Protein AF-A0A3N5E268-F1 (afdb_monomer_lite)

Sequence (123 aa):
MELTLFITCCAVFFVYFFVRSNSKFLIFSFLIAVTSIVNLYQNQCDIFLKRHYPLFFFFSAILFGLLYIFNFEGINVYNFIFTPLLVLPQIFMGLILGYIRVIYGFKYGVLLHAIVNTSILLI

Foldseek 3Di:
DVVLVVVLVVQLVCLVPPDPDPCSVVSNVVSVVVSVVCVVCVVVVVVVCVVCVVVCLLVQLQVQLLVCLVVDPDDDPVCVVCSCVVSVVSSVLSNVLSVCCVPVNNVVSVVVVVVVVVVVVVD

pLDDT: mean 82.41, std 12.19, range [48.38, 97.19]

Secondary structure (DSSP, 8-state):
-HHHHHHHHHHHHHHHHH--STTHHHHHHHHHHHHHHHHHTHHHHHHHHHHTHHHHHHHHHHHHHHGGGGG-S---TTTGGGHHHHTHHHHHHHHHHHHHHHHT-HHHHHHHHHHHHHHHHT-

Structure (mmCIF, N/CA/C/O backbone):
data_AF-A0A3N5E268-F1
#
_entry.id   AF-A0A3N5E268-F1
#
loop_
_atom_site.group_PDB
_atom_site.id
_atom_site.type_symbol
_atom_site.label_atom_id
_atom_site.label_alt_id
_atom_site.label_comp_id
_atom_site.label_asym_id
_atom_site.label_entity_id
_atom_site.label_seq_id
_atom_site.pdbx_PDB_ins_code
_atom_site.Cartn_x
_atom_site.Cartn_y
_atom_site.Cartn_z
_atom_site.occupancy
_atom_site.B_iso_or_equiv
_atom_site.auth_seq_id
_atom_site.auth_comp_id
_atom_site.auth_asym_id
_atom_site.auth_atom_id
_atom_site.pdbx_PDB_model_num
ATOM 1 N N . MET A 1 1 ? -8.635 -4.370 18.513 1.00 50.31 1 MET A N 1
ATOM 2 C CA . MET A 1 1 ? -8.707 -5.744 19.055 1.00 50.31 1 MET A CA 1
ATOM 3 C C . MET A 1 1 ? -8.987 -6.788 17.974 1.00 50.31 1 MET A C 1
ATOM 5 O O . MET A 1 1 ? -8.098 -7.585 17.729 1.00 50.31 1 MET A O 1
ATOM 9 N N . GLU A 1 2 ? -10.126 -6.781 17.267 1.00 53.66 2 GLU A N 1
ATOM 10 C CA . GLU A 1 2 ? -10.389 -7.833 16.255 1.00 53.66 2 GLU A CA 1
ATOM 11 C C . GLU A 1 2 ? -9.437 -7.798 15.048 1.00 5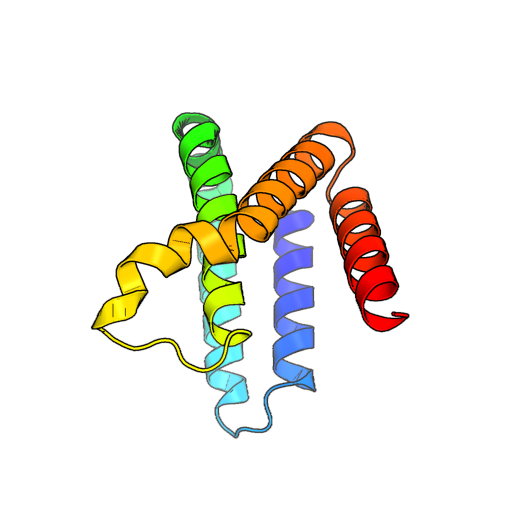3.66 2 GLU A C 1
ATOM 13 O O . GLU A 1 2 ? -8.950 -8.835 14.610 1.00 53.66 2 GLU A O 1
ATOM 18 N N . LEU A 1 3 ? -9.098 -6.607 14.542 1.00 55.38 3 LEU A N 1
ATOM 19 C CA . LEU A 1 3 ? -8.214 -6.477 13.379 1.00 55.38 3 LEU A CA 1
ATOM 20 C C . LEU A 1 3 ? -6.758 -6.851 13.695 1.00 55.38 3 LEU A C 1
ATOM 22 O O . LEU A 1 3 ? -6.092 -7.483 12.883 1.00 55.38 3 LEU A O 1
ATOM 26 N N . THR A 1 4 ? -6.261 -6.487 14.877 1.00 62.91 4 THR A N 1
ATOM 27 C CA . THR A 1 4 ? -4.895 -6.816 15.301 1.00 62.91 4 THR A CA 1
ATOM 28 C C . THR A 1 4 ? -4.741 -8.300 15.614 1.00 62.91 4 THR A C 1
ATOM 30 O O . THR A 1 4 ? -3.722 -8.876 15.248 1.00 62.91 4 THR A O 1
ATOM 33 N N . LEU A 1 5 ? -5.773 -8.932 16.184 1.00 59.69 5 LEU A N 1
ATOM 34 C CA . LEU A 1 5 ? -5.854 -10.385 16.355 1.00 59.69 5 LEU A CA 1
ATOM 35 C C . LEU A 1 5 ? -5.921 -11.123 15.003 1.00 59.69 5 LEU A C 1
ATOM 37 O O . LEU A 1 5 ? -5.296 -12.161 14.813 1.00 59.69 5 LEU A O 1
ATOM 41 N N . PHE A 1 6 ? -6.650 -10.579 14.028 1.00 62.72 6 PHE A N 1
ATOM 42 C CA . PHE A 1 6 ? -6.707 -11.160 12.688 1.00 62.72 6 PHE A CA 1
ATOM 43 C C . PHE A 1 6 ? -5.350 -11.070 11.971 1.00 62.72 6 PHE A C 1
ATOM 45 O O . PHE A 1 6 ? -4.877 -12.057 11.409 1.00 62.72 6 PHE A O 1
ATOM 52 N N . ILE A 1 7 ? -4.681 -9.913 12.045 1.00 65.44 7 ILE A N 1
ATOM 53 C CA . ILE A 1 7 ? -3.353 -9.700 11.450 1.00 65.44 7 ILE A CA 1
ATOM 54 C C . ILE A 1 7 ? -2.310 -10.626 12.087 1.00 65.44 7 ILE A C 1
ATOM 56 O O . ILE A 1 7 ? -1.502 -11.207 11.360 1.00 65.44 7 ILE A O 1
ATOM 60 N N . THR A 1 8 ? -2.340 -10.818 13.411 1.00 64.50 8 THR A N 1
ATOM 61 C CA . THR A 1 8 ? -1.448 -11.777 14.077 1.00 64.50 8 THR A CA 1
ATOM 62 C C . THR A 1 8 ? -1.716 -13.197 13.612 1.00 64.50 8 THR A C 1
ATOM 64 O O . THR A 1 8 ? -0.773 -13.872 13.209 1.00 64.50 8 THR A O 1
ATOM 67 N N . CYS A 1 9 ? -2.974 -13.642 13.582 1.00 62.75 9 CYS A N 1
ATOM 68 C CA . CYS A 1 9 ? -3.337 -14.981 13.113 1.00 62.75 9 CYS A CA 1
ATOM 69 C C . CYS A 1 9 ? -2.921 -15.236 11.654 1.00 62.75 9 CYS A C 1
ATOM 71 O O . CYS A 1 9 ? -2.397 -16.308 11.346 1.00 62.75 9 CYS A O 1
ATOM 73 N N . CYS A 1 10 ? -3.082 -14.257 10.761 1.00 64.62 10 CYS A N 1
ATOM 74 C CA . CYS A 1 10 ? -2.624 -14.377 9.376 1.00 64.62 10 CYS A CA 1
ATOM 75 C C . CYS A 1 10 ? -1.092 -14.432 9.271 1.00 64.62 10 CYS A C 1
ATOM 77 O O . CYS A 1 10 ? -0.563 -15.248 8.517 1.00 64.62 10 CYS A O 1
ATOM 79 N N . ALA A 1 11 ? -0.373 -13.614 10.046 1.00 65.88 11 ALA A N 1
ATOM 80 C CA . ALA A 1 11 ? 1.090 -13.618 10.072 1.00 65.88 11 ALA A CA 1
ATOM 81 C C . ALA A 1 11 ? 1.652 -14.940 10.636 1.00 65.88 11 ALA A C 1
ATOM 83 O O . ALA A 1 11 ? 2.604 -15.497 10.088 1.00 65.88 11 ALA A O 1
ATOM 84 N N . VAL A 1 12 ? 1.009 -15.485 11.675 1.00 64.88 12 VAL A N 1
ATOM 85 C CA . VAL A 1 12 ? 1.266 -16.818 12.250 1.00 64.88 12 VAL A CA 1
ATOM 86 C C . VAL A 1 12 ? 1.105 -17.911 11.190 1.00 64.88 12 VAL A C 1
ATOM 88 O O . VAL A 1 12 ? 2.014 -18.720 10.991 1.00 64.88 12 VAL A O 1
ATOM 91 N N . PHE A 1 13 ? -0.029 -17.913 10.483 1.00 67.81 13 PHE A N 1
ATOM 92 C CA . PHE A 1 13 ? -0.336 -18.899 9.447 1.00 67.81 13 PHE A CA 1
ATOM 93 C C . PHE A 1 13 ? 0.669 -18.844 8.286 1.00 67.81 13 PHE A C 1
ATOM 95 O O . PHE A 1 13 ? 1.155 -19.877 7.823 1.00 67.81 13 PHE A O 1
ATOM 102 N N . PHE A 1 14 ? 1.047 -17.634 7.866 1.00 65.44 14 PHE A N 1
ATOM 103 C CA . PHE A 1 14 ? 2.019 -17.414 6.799 1.00 65.44 14 PHE A CA 1
ATOM 104 C C . PHE A 1 14 ? 3.418 -17.942 7.159 1.00 65.44 14 PHE A C 1
ATOM 106 O O . PHE A 1 14 ? 4.011 -18.690 6.380 1.00 65.44 14 PHE A O 1
ATOM 113 N N . VAL A 1 15 ? 3.933 -17.629 8.356 1.00 67.75 15 VAL A N 1
ATOM 114 C CA . VAL A 1 15 ? 5.253 -18.116 8.808 1.00 67.75 15 VAL A CA 1
ATOM 115 C C . VAL A 1 15 ? 5.273 -19.635 8.959 1.00 67.75 15 VAL A C 1
ATOM 117 O O . VAL A 1 15 ? 6.266 -20.272 8.598 1.00 67.75 15 VAL A O 1
ATOM 120 N N . TYR A 1 16 ? 4.181 -20.222 9.455 1.00 65.94 16 TYR A N 1
ATOM 121 C CA . TYR A 1 16 ? 4.065 -21.668 9.631 1.00 65.94 16 TYR A CA 1
ATOM 122 C C . TYR A 1 16 ? 4.174 -22.425 8.298 1.00 65.94 16 TYR A C 1
ATOM 124 O O . TYR A 1 16 ? 4.918 -23.408 8.213 1.00 65.94 16 TYR A O 1
ATOM 132 N N . PHE A 1 17 ? 3.486 -21.944 7.255 1.00 61.25 17 PHE A N 1
ATOM 133 C CA . PHE A 1 17 ? 3.364 -22.656 5.981 1.00 61.25 17 PHE A CA 1
ATOM 134 C C . PHE A 1 17 ? 4.493 -22.345 4.981 1.00 61.25 17 PHE A C 1
ATOM 136 O O . PHE A 1 17 ? 4.965 -23.252 4.297 1.00 61.25 17 PHE A O 1
ATOM 143 N N . PHE A 1 18 ? 4.963 -21.093 4.903 1.00 60.53 18 PHE A N 1
ATOM 144 C CA . PHE A 1 18 ? 5.833 -20.647 3.801 1.00 60.53 18 PHE A CA 1
ATOM 145 C C . PHE A 1 18 ? 7.331 -20.602 4.119 1.00 60.53 18 PHE A C 1
ATOM 147 O O . PHE A 1 18 ? 8.153 -20.681 3.207 1.00 60.53 18 PHE A O 1
ATOM 154 N N . VAL A 1 19 ? 7.734 -20.512 5.388 1.00 66.88 19 VAL A N 1
ATOM 155 C CA . VAL A 1 19 ? 9.163 -20.445 5.727 1.00 66.88 19 VAL A CA 1
ATOM 156 C C . VAL A 1 19 ? 9.702 -21.869 5.869 1.00 66.88 19 VAL A C 1
ATOM 158 O O . VAL A 1 19 ? 9.318 -22.582 6.782 1.00 66.88 19 VAL A O 1
ATOM 161 N N . ARG A 1 20 ? 10.609 -22.335 5.006 1.00 65.88 20 ARG A N 1
ATOM 162 C CA . ARG A 1 20 ? 11.249 -23.672 5.097 1.00 65.88 20 ARG A CA 1
ATOM 163 C C . ARG A 1 20 ? 12.611 -23.596 5.815 1.00 65.88 20 ARG A C 1
ATOM 165 O O . ARG A 1 20 ? 13.595 -24.144 5.343 1.00 65.88 20 ARG A O 1
ATOM 172 N N . SER A 1 21 ? 12.681 -22.879 6.940 1.00 69.50 21 SER A N 1
ATOM 173 C CA . SER A 1 21 ? 13.927 -22.632 7.690 1.00 69.50 21 SER A CA 1
ATOM 174 C C . SER A 1 21 ? 13.774 -22.933 9.184 1.00 69.50 21 SER A C 1
ATOM 176 O O . SER A 1 21 ? 12.693 -22.753 9.748 1.00 69.50 21 SER A O 1
ATOM 178 N N . ASN A 1 22 ? 14.866 -23.327 9.846 1.00 70.00 22 ASN A N 1
ATOM 179 C CA . ASN A 1 22 ? 14.925 -23.511 11.303 1.00 70.00 22 ASN A CA 1
ATOM 180 C C . ASN A 1 22 ? 14.709 -22.194 12.078 1.00 70.00 22 ASN A C 1
ATOM 182 O O . ASN A 1 22 ? 14.343 -22.221 13.249 1.00 70.00 22 ASN A O 1
ATOM 186 N N . SER A 1 23 ? 14.854 -21.033 11.425 1.00 71.06 23 SER A N 1
ATOM 187 C CA . SER A 1 23 ? 14.604 -19.713 12.025 1.00 71.06 23 SER A CA 1
ATOM 188 C C . SER A 1 23 ? 13.117 -19.352 12.179 1.00 71.06 23 SER A C 1
ATOM 190 O O . SER A 1 23 ? 12.806 -18.278 12.696 1.00 71.06 23 SER A O 1
ATOM 192 N N . LYS A 1 24 ? 12.189 -20.240 11.787 1.00 71.81 24 LYS A N 1
ATOM 193 C CA . LYS A 1 24 ? 10.730 -20.045 11.905 1.00 71.81 24 LYS A CA 1
ATOM 194 C C . LYS A 1 24 ? 10.284 -19.560 13.281 1.00 71.81 24 LYS A C 1
ATOM 196 O O . LYS A 1 24 ? 9.465 -18.651 13.372 1.00 71.81 24 LYS A O 1
ATOM 201 N N . PHE A 1 25 ? 10.848 -20.139 14.338 1.00 73.62 25 PHE A N 1
ATOM 202 C CA . PHE A 1 25 ? 10.483 -19.797 15.710 1.00 73.62 25 PHE A CA 1
ATOM 203 C C . PHE A 1 25 ? 10.875 -18.360 16.088 1.00 73.62 25 PHE A C 1
ATOM 205 O O . PHE A 1 25 ? 10.100 -17.664 16.737 1.00 73.62 25 PHE A O 1
ATOM 212 N N . LEU A 1 26 ? 12.041 -17.889 15.635 1.00 75.62 26 LEU A N 1
ATOM 213 C CA . LEU A 1 26 ? 12.515 -16.527 15.907 1.00 75.62 26 LEU A CA 1
ATOM 214 C C . LEU A 1 26 ? 11.682 -15.480 15.161 1.00 75.62 26 LEU A C 1
ATOM 216 O O . LEU A 1 26 ? 11.330 -14.447 15.721 1.00 75.62 26 LEU A O 1
ATOM 220 N N . ILE A 1 27 ? 11.328 -15.761 13.904 1.00 79.56 27 ILE A N 1
ATOM 221 C CA . ILE A 1 27 ? 10.466 -14.875 13.109 1.00 79.56 27 ILE A CA 1
ATOM 222 C C . ILE A 1 27 ? 9.075 -14.795 13.751 1.00 79.56 27 ILE A C 1
ATOM 224 O O . ILE A 1 27 ? 8.488 -13.721 13.862 1.00 79.56 27 ILE A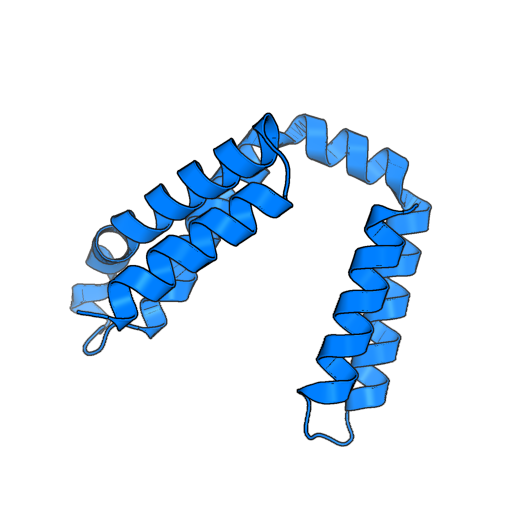 O 1
ATOM 228 N N . PHE A 1 28 ? 8.565 -15.931 14.220 1.00 75.38 28 PHE A N 1
ATOM 229 C CA . PHE A 1 28 ? 7.281 -16.018 14.894 1.00 75.38 28 PHE A CA 1
ATOM 230 C C . PHE A 1 28 ? 7.238 -15.226 16.208 1.00 75.38 28 PHE A C 1
ATOM 232 O O . PHE A 1 28 ? 6.327 -14.419 16.410 1.00 75.38 28 PHE A O 1
ATOM 239 N N . SER A 1 29 ? 8.234 -15.411 17.081 1.00 73.44 29 SER A N 1
ATOM 240 C CA . SER A 1 29 ? 8.306 -14.688 18.355 1.00 73.44 29 SER A CA 1
ATOM 241 C C . SER A 1 29 ? 8.455 -13.181 18.143 1.00 73.44 29 SER A C 1
ATOM 243 O O . SER A 1 29 ? 7.812 -12.397 18.842 1.00 73.44 29 SER A O 1
ATOM 245 N N . PHE A 1 30 ? 9.215 -12.773 17.123 1.00 82.00 30 PHE A N 1
ATOM 246 C CA . PHE A 1 30 ? 9.352 -11.373 16.736 1.00 82.00 30 PHE A CA 1
ATOM 247 C C . PHE A 1 30 ? 8.014 -10.761 16.293 1.00 82.00 30 PHE A C 1
ATOM 249 O O . PHE A 1 30 ? 7.638 -9.694 16.777 1.00 82.00 30 PHE A O 1
ATOM 256 N N . LEU A 1 31 ? 7.246 -11.444 15.436 1.00 81.38 31 LEU A N 1
ATOM 257 C CA . LEU A 1 31 ? 5.941 -10.949 14.975 1.00 81.38 31 LEU A CA 1
ATOM 258 C C . LEU A 1 31 ? 4.931 -10.804 16.121 1.00 81.38 31 LEU A C 1
ATOM 260 O O . LEU A 1 31 ? 4.196 -9.814 16.172 1.00 81.38 31 LEU A O 1
ATOM 264 N N . ILE A 1 32 ? 4.912 -11.750 17.064 1.00 79.00 32 ILE A N 1
ATOM 265 C CA . ILE A 1 32 ? 4.057 -11.667 18.259 1.00 79.00 32 ILE A CA 1
ATOM 266 C C . ILE A 1 32 ? 4.476 -10.492 19.144 1.00 79.00 32 ILE A C 1
ATOM 268 O O . ILE A 1 32 ? 3.617 -9.741 19.608 1.00 79.00 32 ILE A O 1
ATOM 272 N N . ALA A 1 33 ? 5.777 -10.292 19.355 1.00 79.81 33 ALA A N 1
ATOM 273 C CA . ALA A 1 33 ? 6.274 -9.181 20.160 1.00 79.81 33 ALA A CA 1
ATOM 274 C C . ALA A 1 33 ? 5.883 -7.829 19.543 1.00 79.81 33 ALA A C 1
ATOM 276 O O . ALA A 1 33 ? 5.305 -6.984 20.226 1.00 79.81 33 ALA A O 1
ATOM 277 N N . VAL A 1 34 ? 6.108 -7.653 18.237 1.00 83.06 34 VAL A N 1
ATOM 278 C CA . VAL A 1 34 ? 5.751 -6.424 17.508 1.00 83.06 34 VAL A CA 1
ATOM 279 C C . VAL A 1 34 ? 4.254 -6.141 17.604 1.00 83.06 34 VAL A C 1
ATOM 281 O O . VAL A 1 34 ? 3.844 -5.033 17.939 1.00 83.06 34 VAL A O 1
ATOM 284 N N . THR A 1 35 ? 3.420 -7.144 17.352 1.00 79.50 35 THR A N 1
ATOM 285 C CA . THR A 1 35 ? 1.959 -6.978 17.366 1.00 79.50 35 THR A CA 1
ATOM 286 C C . THR A 1 35 ? 1.411 -6.713 18.767 1.00 79.50 35 THR A C 1
ATOM 288 O O . THR A 1 35 ? 0.500 -5.900 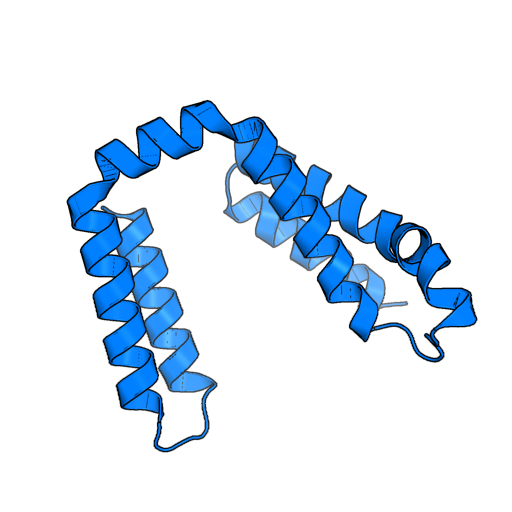18.927 1.00 79.50 35 THR A O 1
ATOM 291 N N . SER A 1 36 ? 2.006 -7.324 19.791 1.00 77.19 36 SER A N 1
ATOM 292 C CA . SER A 1 36 ? 1.685 -7.053 21.196 1.00 77.19 36 SER A CA 1
ATOM 293 C C . SER A 1 36 ? 2.035 -5.616 21.581 1.00 77.19 36 SER A C 1
ATOM 295 O O . SER A 1 36 ? 1.204 -4.927 22.167 1.00 77.19 36 SER A O 1
ATOM 297 N N . ILE A 1 37 ? 3.212 -5.124 21.181 1.00 82.69 37 ILE A N 1
ATOM 298 C CA . ILE A 1 37 ? 3.624 -3.731 21.412 1.00 82.69 37 ILE A CA 1
ATOM 299 C C . ILE A 1 37 ? 2.662 -2.758 20.718 1.00 82.69 37 ILE A C 1
ATOM 301 O O . ILE A 1 37 ? 2.207 -1.799 21.337 1.00 82.69 37 ILE A O 1
ATOM 305 N N . VAL A 1 38 ? 2.292 -3.018 19.462 1.00 81.56 38 VAL A N 1
ATOM 306 C CA . VAL A 1 38 ? 1.335 -2.171 18.729 1.00 81.56 38 VAL A CA 1
ATOM 307 C C . VAL A 1 38 ? -0.034 -2.140 19.419 1.00 81.56 38 VAL A C 1
ATOM 309 O O . VAL A 1 38 ? -0.649 -1.080 19.490 1.00 81.56 38 VAL A O 1
ATOM 312 N N . ASN A 1 39 ? -0.499 -3.261 19.980 1.00 81.19 39 ASN A N 1
ATOM 313 C CA . ASN A 1 39 ? -1.747 -3.297 20.749 1.00 81.19 39 ASN A CA 1
ATOM 314 C C . ASN A 1 39 ? -1.677 -2.461 22.036 1.00 81.19 39 ASN A C 1
ATOM 316 O O . ASN A 1 39 ? -2.653 -1.791 22.370 1.00 81.19 39 ASN A O 1
ATOM 320 N N . LEU A 1 40 ? -0.538 -2.463 22.739 1.00 82.19 40 LEU A N 1
ATOM 321 C CA . LEU A 1 40 ? -0.351 -1.658 23.954 1.00 82.19 40 LEU A CA 1
ATOM 322 C C . LEU A 1 40 ? -0.444 -0.150 23.675 1.00 82.19 40 LEU A C 1
ATOM 324 O O . LEU A 1 40 ? -0.923 0.602 24.521 1.00 82.19 40 LEU A O 1
ATOM 328 N N . TYR A 1 41 ? -0.035 0.279 22.479 1.00 84.81 41 TYR A N 1
ATOM 329 C CA . TYR A 1 41 ? -0.039 1.682 22.055 1.00 84.81 41 TYR A CA 1
ATOM 330 C C . TYR A 1 41 ? -1.083 1.990 20.971 1.00 84.81 41 TYR A C 1
ATOM 332 O O . TYR A 1 41 ? -0.950 2.972 20.235 1.00 84.81 41 TYR A O 1
ATOM 340 N N . GLN A 1 42 ? -2.135 1.167 20.861 1.00 83.88 42 GLN A N 1
ATOM 341 C CA . GLN A 1 42 ? -3.076 1.229 19.739 1.00 83.88 42 GLN A CA 1
ATOM 342 C C . GLN A 1 42 ? -3.697 2.626 19.583 1.00 83.88 42 GLN A C 1
ATOM 344 O O . GLN A 1 42 ? -3.726 3.175 18.485 1.00 83.88 42 GLN A O 1
ATOM 349 N N . ASN A 1 43 ? -4.126 3.241 20.688 1.00 82.12 43 ASN A N 1
ATOM 350 C CA . ASN A 1 43 ? -4.779 4.550 20.661 1.00 82.12 43 ASN A CA 1
ATOM 351 C C . ASN A 1 43 ? -3.846 5.658 20.148 1.00 82.12 43 ASN A C 1
ATOM 353 O O . ASN A 1 43 ? -4.259 6.505 19.356 1.00 82.12 43 ASN A O 1
ATOM 357 N N . GLN A 1 44 ? -2.581 5.655 20.573 1.00 87.62 44 GLN A N 1
ATOM 358 C CA . GLN A 1 44 ? -1.586 6.631 20.133 1.00 87.62 44 GLN A CA 1
ATOM 359 C C . GLN A 1 44 ? -1.244 6.425 18.653 1.00 87.62 44 GLN A C 1
ATOM 361 O O . GLN A 1 44 ? -1.171 7.398 17.897 1.00 87.62 44 GLN A O 1
ATOM 366 N N . CYS A 1 45 ? -1.094 5.167 18.227 1.00 81.81 45 CYS A N 1
ATOM 367 C CA . CYS A 1 45 ? -0.882 4.809 16.828 1.00 81.81 45 CYS A CA 1
ATOM 368 C C . CYS A 1 45 ? -2.057 5.250 15.945 1.00 81.81 45 CYS A C 1
ATOM 370 O O . CYS A 1 45 ? -1.825 5.836 14.890 1.00 81.81 45 CYS A O 1
ATOM 372 N N . ASP A 1 46 ? -3.299 5.051 16.389 1.00 84.88 46 ASP A N 1
ATOM 373 C CA . ASP A 1 46 ? -4.498 5.442 15.641 1.00 84.88 46 ASP A CA 1
ATOM 374 C C . ASP A 1 46 ? -4.586 6.966 15.467 1.00 84.88 46 ASP A C 1
ATOM 376 O O . ASP A 1 46 ? -4.889 7.451 14.373 1.00 84.88 46 ASP A O 1
ATOM 380 N N . ILE A 1 47 ? -4.278 7.742 16.512 1.00 89.88 47 ILE A N 1
ATOM 381 C CA . ILE A 1 47 ? -4.232 9.213 16.435 1.00 89.88 47 ILE A CA 1
ATOM 382 C C . ILE A 1 47 ? -3.137 9.666 15.462 1.00 89.88 47 ILE A C 1
ATOM 384 O O . ILE A 1 47 ? -3.377 10.516 14.600 1.00 89.88 47 ILE A O 1
ATOM 388 N N . PHE A 1 48 ? -1.941 9.087 15.573 1.00 89.25 48 PHE A N 1
ATOM 389 C CA . PHE A 1 48 ? -0.812 9.422 14.710 1.00 89.25 48 PHE A CA 1
ATOM 390 C C . PHE A 1 48 ? -1.090 9.093 13.237 1.00 89.25 48 PHE A C 1
ATOM 392 O O . PHE A 1 48 ? -0.828 9.925 12.361 1.00 89.25 48 PHE A O 1
ATOM 399 N N . LEU A 1 49 ? -1.663 7.916 12.969 1.00 87.69 49 LEU A N 1
ATOM 400 C CA . LEU A 1 49 ? -1.989 7.447 11.626 1.00 87.69 49 LEU A CA 1
ATOM 401 C C . LEU A 1 49 ? -3.100 8.287 10.994 1.00 87.69 49 LEU A C 1
ATOM 403 O O . LEU A 1 49 ? -2.981 8.659 9.832 1.00 87.69 49 LEU A O 1
ATOM 407 N N . LYS A 1 50 ? -4.143 8.649 11.754 1.00 89.75 50 LYS A N 1
ATOM 408 C CA . LYS A 1 50 ? -5.203 9.552 11.272 1.00 89.75 50 LYS A CA 1
ATOM 409 C C . LYS A 1 50 ? -4.652 10.933 10.923 1.00 89.75 50 LYS A C 1
ATOM 411 O O . LYS A 1 50 ? -4.999 11.476 9.877 1.00 89.75 50 LYS A O 1
ATOM 416 N N . ARG A 1 51 ? -3.760 11.482 11.755 1.00 94.31 51 ARG A N 1
ATOM 417 C CA . ARG A 1 51 ? -3.142 12.800 11.524 1.00 94.31 51 ARG A CA 1
ATOM 418 C C . ARG A 1 51 ? -2.288 12.842 10.254 1.00 94.31 51 ARG A C 1
ATOM 420 O O . ARG A 1 51 ? -2.277 13.859 9.572 1.00 94.31 51 ARG A O 1
ATOM 427 N N . HIS A 1 52 ? -1.597 11.750 9.934 1.00 94.00 52 HIS A N 1
ATOM 428 C CA . HIS A 1 52 ? -0.716 11.653 8.764 1.00 94.00 52 HIS A CA 1
ATOM 429 C C . HIS A 1 52 ? -1.292 10.746 7.675 1.00 94.00 52 HIS A C 1
ATOM 431 O O . HIS A 1 52 ? -0.554 10.227 6.837 1.00 94.00 52 HIS A O 1
ATOM 437 N N . TYR A 1 53 ? -2.611 10.549 7.676 1.00 91.00 53 TYR A N 1
ATOM 438 C CA . TYR A 1 53 ? -3.272 9.602 6.788 1.00 91.00 53 TYR A CA 1
ATOM 439 C C . TYR A 1 53 ? -2.929 9.812 5.302 1.00 91.00 53 TYR A C 1
ATOM 441 O O . TYR A 1 53 ? -2.584 8.823 4.654 1.00 91.00 53 TYR A O 1
ATOM 449 N N . PRO A 1 54 ? -2.927 11.048 4.751 1.00 94.50 54 PRO A N 1
ATOM 450 C CA . PRO A 1 54 ? -2.572 11.260 3.348 1.00 94.50 54 PRO A CA 1
ATOM 451 C C . PRO A 1 54 ? -1.161 10.765 3.023 1.00 94.50 54 PRO A C 1
ATOM 453 O O . PRO A 1 54 ? -0.955 10.120 1.999 1.00 94.50 54 PRO A O 1
ATOM 456 N N . LEU A 1 55 ? -0.201 11.002 3.923 1.00 95.00 55 LEU A N 1
ATOM 457 C CA . LEU A 1 55 ? 1.178 10.551 3.753 1.00 95.00 55 LEU A CA 1
ATOM 458 C C . LEU A 1 55 ? 1.230 9.027 3.675 1.00 95.00 55 LEU A C 1
ATOM 460 O O . LEU A 1 55 ? 1.777 8.493 2.717 1.00 95.00 55 LEU A O 1
ATOM 464 N N . PHE A 1 56 ? 0.612 8.325 4.629 1.00 92.25 56 PHE A N 1
ATOM 465 C CA . PHE A 1 56 ? 0.568 6.861 4.617 1.00 92.25 56 PHE A CA 1
ATOM 466 C C . PHE A 1 56 ? -0.146 6.306 3.384 1.00 92.25 56 PHE A C 1
ATOM 468 O O . PHE A 1 56 ? 0.307 5.318 2.809 1.00 92.25 56 PHE A O 1
ATOM 475 N N . PHE A 1 57 ? -1.229 6.954 2.956 1.00 93.81 57 PHE A N 1
ATOM 476 C CA . PHE A 1 57 ? -1.984 6.563 1.774 1.00 93.81 57 PHE A CA 1
ATOM 477 C C . PHE A 1 57 ? -1.117 6.626 0.509 1.00 93.81 57 PHE A C 1
ATOM 479 O O . PHE A 1 57 ? -0.901 5.595 -0.131 1.00 93.81 57 PHE A O 1
ATOM 486 N N . PHE A 1 58 ? -0.541 7.790 0.190 1.00 96.00 58 PHE A N 1
ATOM 487 C CA . PHE A 1 58 ? 0.295 7.950 -1.006 1.00 96.00 58 PHE A CA 1
ATOM 488 C C . PHE A 1 58 ? 1.591 7.142 -0.923 1.00 96.00 58 PHE A C 1
ATOM 490 O O . PHE A 1 58 ? 1.974 6.497 -1.898 1.00 96.00 58 PHE A O 1
ATOM 497 N N . PHE A 1 59 ? 2.235 7.111 0.245 1.00 95.75 59 PHE A N 1
ATOM 498 C CA . PHE A 1 59 ? 3.447 6.323 0.455 1.00 95.75 59 PHE A CA 1
ATOM 499 C C . PHE A 1 59 ? 3.200 4.830 0.219 1.00 95.75 59 PHE A C 1
ATOM 501 O O . PHE A 1 59 ? 3.998 4.174 -0.447 1.00 95.75 59 PHE A O 1
ATOM 508 N N . SER A 1 60 ? 2.068 4.298 0.692 1.00 93.19 60 SER A N 1
ATOM 509 C CA . SER A 1 60 ? 1.711 2.896 0.456 1.00 93.19 60 SER A CA 1
ATOM 510 C C . SER A 1 60 ? 1.485 2.579 -1.027 1.00 93.19 60 SER A C 1
ATOM 512 O O . SER A 1 60 ? 1.912 1.522 -1.482 1.00 93.19 60 SER A O 1
ATOM 514 N N . ALA A 1 61 ? 0.894 3.499 -1.797 1.00 95.56 61 ALA A N 1
ATOM 515 C CA . ALA A 1 61 ? 0.700 3.327 -3.237 1.00 95.56 61 ALA A CA 1
ATOM 516 C C . ALA A 1 61 ? 2.026 3.386 -4.017 1.00 95.56 61 ALA A C 1
ATOM 518 O O . ALA A 1 61 ? 2.245 2.584 -4.923 1.00 95.56 61 ALA A O 1
ATOM 519 N N . ILE A 1 62 ? 2.933 4.289 -3.631 1.00 95.38 62 ILE A N 1
ATOM 520 C CA . ILE A 1 62 ? 4.278 4.376 -4.217 1.00 95.38 62 ILE A CA 1
ATOM 521 C C . ILE A 1 62 ? 5.060 3.093 -3.935 1.00 95.38 62 ILE A C 1
ATOM 523 O O . ILE A 1 62 ? 5.588 2.489 -4.865 1.00 95.38 62 ILE A O 1
ATOM 527 N N . LEU A 1 63 ? 5.097 2.642 -2.676 1.00 94.19 63 LEU A N 1
ATOM 528 C CA . LEU A 1 63 ? 5.751 1.385 -2.313 1.00 94.19 63 LEU A CA 1
ATOM 529 C C . LEU A 1 63 ? 5.165 0.200 -3.077 1.00 94.19 63 LEU A C 1
ATOM 531 O O . LEU A 1 63 ? 5.921 -0.636 -3.564 1.00 94.19 63 LEU A O 1
ATOM 535 N N . PHE A 1 64 ? 3.837 0.146 -3.206 1.00 92.31 64 PHE A N 1
ATOM 536 C CA . PHE A 1 64 ? 3.176 -0.899 -3.973 1.00 92.31 64 PHE A CA 1
ATOM 537 C C . PHE A 1 64 ? 3.690 -0.936 -5.413 1.00 92.31 64 PHE A C 1
ATOM 539 O O . PHE A 1 64 ? 4.085 -2.004 -5.858 1.00 92.31 64 PHE A O 1
ATOM 546 N N . GLY A 1 65 ? 3.774 0.204 -6.106 1.00 92.25 65 GLY A N 1
ATOM 547 C CA . GLY A 1 65 ? 4.337 0.259 -7.458 1.00 92.25 65 GLY A CA 1
ATOM 548 C C . GLY A 1 65 ? 5.823 -0.103 -7.520 1.00 92.25 65 GLY A C 1
ATOM 549 O O . GLY A 1 65 ? 6.222 -0.896 -8.367 1.00 92.25 65 GLY A O 1
ATOM 550 N N . LEU A 1 66 ? 6.642 0.404 -6.595 1.00 91.06 66 LEU A N 1
ATOM 551 C CA . LEU A 1 66 ? 8.087 0.138 -6.570 1.00 91.06 66 LEU A CA 1
ATOM 552 C C . LEU A 1 66 ? 8.428 -1.352 -6.421 1.00 91.06 66 LEU A C 1
ATOM 554 O O . LEU A 1 66 ? 9.430 -1.801 -6.970 1.00 91.06 66 LEU A O 1
ATOM 558 N N . LEU A 1 67 ? 7.595 -2.141 -5.736 1.00 90.62 67 LEU A N 1
ATOM 559 C CA . LEU A 1 67 ? 7.792 -3.593 -5.648 1.00 90.62 67 LEU A CA 1
ATOM 560 C C . LEU A 1 67 ? 7.691 -4.296 -7.013 1.00 90.62 67 LEU A C 1
ATOM 562 O O . LEU A 1 67 ? 8.270 -5.364 -7.183 1.00 90.62 67 LEU A O 1
ATOM 566 N N . TYR A 1 68 ? 7.018 -3.702 -8.002 1.00 89.88 68 TYR A N 1
ATOM 567 C CA . TYR A 1 68 ? 6.913 -4.271 -9.350 1.00 89.88 68 TYR A CA 1
ATOM 568 C C . TYR A 1 68 ? 8.128 -3.985 -10.230 1.00 89.88 68 TYR A C 1
ATOM 570 O O . TYR A 1 68 ? 8.208 -4.536 -11.324 1.00 89.88 68 TYR A O 1
ATOM 578 N N . ILE A 1 69 ? 9.101 -3.192 -9.765 1.00 89.88 69 ILE A N 1
ATOM 579 C CA . ILE A 1 69 ? 10.376 -3.005 -10.477 1.00 89.88 69 ILE A CA 1
ATOM 580 C C . ILE A 1 69 ? 11.040 -4.363 -10.751 1.00 89.88 69 ILE A C 1
ATOM 582 O O . ILE A 1 69 ? 11.600 -4.562 -11.823 1.00 89.88 69 ILE A O 1
ATOM 586 N N . PHE A 1 70 ? 10.912 -5.320 -9.827 1.00 87.69 70 PHE A N 1
ATOM 587 C CA . PHE A 1 70 ? 11.494 -6.659 -9.956 1.00 87.69 70 PHE A CA 1
ATOM 588 C C . PHE A 1 70 ? 10.877 -7.521 -11.069 1.00 87.69 70 PHE A C 1
ATOM 590 O O . PHE A 1 70 ? 11.447 -8.555 -11.402 1.00 87.69 70 PHE A O 1
ATOM 597 N N . ASN A 1 71 ? 9.750 -7.108 -11.658 1.00 86.94 71 ASN A N 1
ATOM 598 C CA . ASN A 1 71 ? 9.131 -7.815 -12.783 1.00 86.94 71 ASN A CA 1
ATOM 599 C C . ASN A 1 71 ? 9.687 -7.373 -14.146 1.00 86.94 71 ASN A C 1
ATOM 601 O O . ASN A 1 71 ? 9.313 -7.947 -15.165 1.00 86.94 71 ASN A O 1
ATOM 605 N N . PHE A 1 72 ? 10.537 -6.344 -14.185 1.00 87.19 72 PHE A N 1
ATOM 606 C CA . PHE A 1 72 ? 11.127 -5.834 -15.418 1.00 87.19 72 PHE A CA 1
ATOM 607 C C . PHE A 1 72 ? 12.581 -6.294 -15.549 1.00 87.19 72 PHE A C 1
ATOM 609 O O . PHE A 1 72 ? 13.405 -6.070 -14.663 1.00 87.19 72 PHE A O 1
ATOM 616 N N . GLU A 1 73 ? 12.911 -6.888 -16.692 1.00 86.31 73 GLU A N 1
ATOM 617 C CA . GLU A 1 73 ? 14.288 -7.225 -17.053 1.00 86.31 73 GLU A CA 1
ATOM 618 C C . GLU A 1 73 ? 14.998 -6.033 -17.721 1.00 86.31 73 GLU A C 1
ATOM 620 O O . GLU A 1 73 ? 14.367 -5.152 -18.306 1.00 86.31 73 GLU A O 1
ATOM 625 N N . GLY A 1 74 ? 16.333 -5.991 -17.644 1.00 84.56 74 GLY A N 1
ATOM 626 C CA . GLY A 1 74 ? 17.142 -4.985 -18.348 1.00 84.56 74 GLY A CA 1
ATOM 627 C C . GLY A 1 74 ? 17.220 -3.605 -17.682 1.00 84.56 74 GLY A C 1
ATOM 628 O O . GLY A 1 74 ? 17.658 -2.643 -18.319 1.00 84.56 74 GLY A O 1
ATOM 629 N N . ILE A 1 75 ? 16.829 -3.480 -16.409 1.00 86.88 75 ILE A N 1
ATOM 630 C CA . ILE A 1 75 ? 17.047 -2.256 -15.626 1.00 86.88 75 ILE A CA 1
ATOM 631 C C . ILE A 1 75 ? 18.525 -2.162 -15.223 1.00 86.88 75 ILE A C 1
ATOM 633 O O . ILE A 1 75 ? 19.037 -2.985 -14.472 1.00 86.88 75 ILE A O 1
ATOM 637 N N . ASN A 1 76 ? 19.187 -1.111 -15.697 1.00 85.50 76 ASN A N 1
ATOM 638 C CA . ASN A 1 76 ? 20.578 -0.759 -15.439 1.00 85.50 76 ASN A CA 1
ATOM 639 C C . ASN A 1 76 ? 20.663 0.680 -14.898 1.00 85.50 76 ASN A C 1
ATOM 641 O O . ASN A 1 76 ? 19.712 1.455 -14.966 1.00 85.50 76 ASN A O 1
ATOM 645 N N . VAL A 1 77 ? 21.840 1.096 -14.422 1.00 84.44 77 VAL A N 1
ATOM 646 C CA . VAL A 1 77 ? 22.050 2.446 -13.851 1.00 84.44 77 VAL A CA 1
ATOM 647 C C . VAL A 1 77 ? 21.617 3.569 -14.811 1.00 84.44 77 VAL A C 1
ATOM 649 O O . VAL A 1 77 ? 21.053 4.569 -14.378 1.00 84.44 77 VAL A O 1
ATOM 652 N N . TYR A 1 78 ? 21.809 3.382 -16.121 1.00 84.50 78 TYR A N 1
ATOM 653 C CA . TYR A 1 78 ? 21.494 4.383 -17.147 1.00 84.50 78 TYR A CA 1
ATOM 654 C C . TYR A 1 78 ? 19.996 4.587 -17.406 1.00 84.50 78 TYR A C 1
ATOM 656 O O . TYR A 1 78 ? 19.591 5.684 -17.779 1.00 84.50 78 TYR A O 1
ATOM 664 N N . ASN A 1 79 ? 19.170 3.553 -17.223 1.00 85.12 79 ASN A N 1
ATOM 665 C CA . ASN A 1 79 ? 17.723 3.634 -17.450 1.00 85.12 79 ASN A CA 1
ATOM 666 C C . ASN A 1 79 ? 16.919 3.654 -16.140 1.00 85.12 79 ASN A C 1
ATOM 668 O O . ASN A 1 79 ? 15.696 3.784 -16.180 1.00 85.12 79 ASN A O 1
ATOM 672 N N . PHE A 1 80 ? 17.596 3.618 -14.986 1.00 85.56 80 PHE A N 1
ATOM 673 C CA . PHE A 1 80 ? 16.971 3.651 -13.667 1.00 85.56 80 PHE A CA 1
ATOM 674 C C . PHE A 1 80 ? 16.040 4.857 -13.479 1.00 85.56 80 PHE A C 1
ATOM 676 O O . PHE A 1 80 ? 14.995 4.743 -12.844 1.00 85.56 80 PHE A O 1
ATOM 683 N N . ILE A 1 81 ? 16.357 6.000 -14.092 1.00 88.19 81 ILE A N 1
ATOM 684 C CA . ILE A 1 81 ? 15.524 7.208 -14.016 1.00 88.19 81 ILE A CA 1
ATOM 685 C C . ILE A 1 81 ? 14.128 7.034 -14.637 1.00 88.19 81 ILE A C 1
ATOM 687 O O . ILE A 1 81 ? 13.200 7.740 -14.254 1.00 88.19 81 ILE A O 1
ATOM 691 N N . PHE A 1 82 ? 13.954 6.072 -15.549 1.00 86.50 82 PHE A N 1
ATOM 692 C CA . PHE A 1 82 ? 12.662 5.745 -16.160 1.00 86.50 82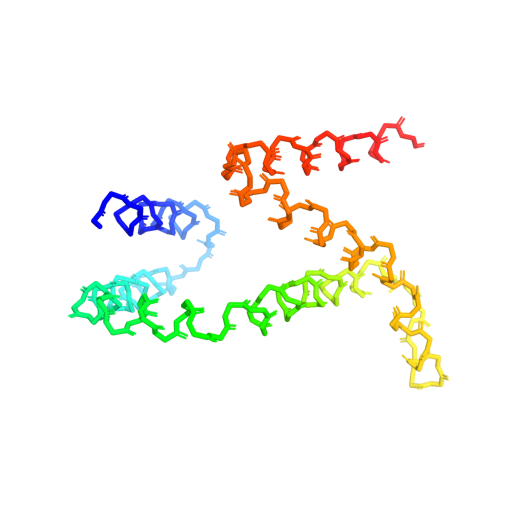 PHE A CA 1
ATOM 693 C C . PHE A 1 82 ? 11.856 4.729 -15.346 1.00 86.50 82 PHE A C 1
ATOM 695 O O . PHE A 1 82 ? 10.680 4.513 -15.632 1.00 86.50 82 PHE A O 1
ATOM 702 N N . THR A 1 83 ? 12.440 4.128 -14.305 1.00 86.75 83 THR A N 1
ATOM 703 C CA . THR A 1 83 ? 11.739 3.138 -13.473 1.00 86.75 83 THR A CA 1
ATOM 704 C C . THR A 1 83 ? 10.453 3.665 -12.834 1.00 86.75 83 THR A C 1
ATOM 706 O O . THR A 1 83 ? 9.477 2.916 -12.861 1.00 86.75 83 THR A O 1
ATOM 709 N N . PRO A 1 84 ? 10.343 4.934 -12.374 1.00 85.94 84 PRO A N 1
ATOM 710 C CA . PRO A 1 84 ? 9.077 5.455 -11.858 1.00 85.94 84 PRO A CA 1
ATOM 711 C C . PRO A 1 84 ? 7.973 5.502 -12.919 1.00 85.94 84 PRO A C 1
ATOM 713 O O . PRO A 1 84 ? 6.801 5.363 -12.582 1.00 85.94 84 PRO A O 1
ATOM 716 N N . LEU A 1 85 ? 8.336 5.676 -14.196 1.00 90.62 85 LEU A N 1
ATOM 717 C CA . LEU A 1 85 ? 7.388 5.673 -15.309 1.00 90.62 85 LEU A CA 1
ATOM 718 C C . LEU A 1 85 ? 6.905 4.250 -15.624 1.00 90.62 85 LEU A C 1
ATOM 720 O O . LEU A 1 85 ? 5.719 4.054 -15.872 1.00 90.62 85 LEU A O 1
ATOM 724 N N . LEU A 1 86 ? 7.802 3.261 -15.562 1.00 90.75 86 LEU A N 1
ATOM 725 C CA . LEU A 1 86 ? 7.470 1.849 -15.791 1.00 90.75 86 LEU A CA 1
ATOM 726 C C . LEU A 1 86 ? 6.487 1.305 -14.752 1.00 90.75 86 LEU A C 1
ATOM 728 O O . LEU A 1 86 ? 5.580 0.556 -15.104 1.00 90.75 86 LEU A O 1
ATOM 732 N N . VAL A 1 87 ? 6.650 1.700 -13.486 1.00 93.75 87 VAL A N 1
ATOM 733 C CA . VAL A 1 87 ? 5.762 1.264 -12.397 1.00 93.75 87 VAL A CA 1
ATOM 734 C C . VAL A 1 87 ? 4.569 2.186 -12.164 1.00 93.75 87 VAL A C 1
ATOM 736 O O . VAL A 1 87 ? 3.774 1.960 -11.249 1.00 93.75 87 VAL A O 1
ATOM 739 N N . LEU A 1 88 ? 4.426 3.240 -12.970 1.00 94.69 88 LEU A N 1
ATOM 740 C CA . LEU A 1 88 ? 3.348 4.211 -12.832 1.00 94.69 88 LEU A CA 1
ATOM 741 C C . LEU A 1 88 ? 1.952 3.555 -12.881 1.00 94.69 88 LEU A C 1
ATOM 743 O O . LEU A 1 88 ? 1.140 3.879 -12.009 1.00 94.69 88 LEU A O 1
ATOM 747 N N . PRO A 1 89 ? 1.654 2.602 -13.796 1.00 92.38 89 PRO A N 1
ATOM 748 C CA . PRO A 1 89 ? 0.374 1.888 -13.788 1.00 92.38 89 PRO A CA 1
ATOM 749 C C . PRO A 1 89 ? 0.093 1.188 -12.453 1.00 92.38 89 PRO A C 1
ATOM 751 O O . PRO A 1 89 ? -1.033 1.204 -11.955 1.00 92.38 89 PRO A O 1
ATOM 754 N N . GLN A 1 90 ? 1.126 0.618 -11.835 1.00 94.00 90 GLN A N 1
ATOM 755 C CA . GLN A 1 90 ? 1.040 -0.087 -10.563 1.00 94.00 90 GLN A CA 1
ATOM 756 C C . GLN A 1 90 ? 0.845 0.889 -9.400 1.00 94.00 90 GLN A C 1
ATOM 758 O O . GLN A 1 90 ? 0.053 0.601 -8.505 1.00 94.00 90 GLN A O 1
ATOM 763 N N . ILE A 1 91 ? 1.464 2.073 -9.432 1.00 95.81 91 ILE A N 1
ATOM 764 C CA . ILE A 1 91 ? 1.182 3.143 -8.459 1.00 95.81 91 ILE A CA 1
ATOM 765 C C . ILE A 1 91 ? -0.291 3.571 -8.552 1.00 95.81 91 ILE A C 1
ATOM 767 O O . ILE A 1 91 ? -0.970 3.647 -7.526 1.00 95.81 91 ILE A O 1
ATOM 771 N N . PHE A 1 92 ? -0.816 3.793 -9.764 1.00 96.38 92 PHE A N 1
ATOM 772 C CA . PHE A 1 92 ? -2.234 4.120 -9.966 1.00 96.38 92 PHE A CA 1
ATOM 773 C C . PHE A 1 92 ? -3.160 3.011 -9.468 1.00 96.38 92 PHE A C 1
ATOM 775 O O . PHE A 1 92 ? -4.141 3.299 -8.780 1.00 96.38 92 PHE A O 1
ATOM 782 N N . MET A 1 93 ? -2.824 1.750 -9.741 1.00 94.88 93 MET A N 1
ATOM 783 C CA . MET A 1 93 ? -3.553 0.616 -9.179 1.00 94.88 93 MET A CA 1
ATOM 784 C C . MET A 1 93 ? -3.534 0.649 -7.644 1.00 94.88 93 MET A C 1
ATOM 786 O O . MET A 1 93 ? -4.580 0.502 -7.015 1.00 94.88 93 MET A O 1
ATOM 790 N N . GLY A 1 94 ? -2.382 0.923 -7.027 1.00 95.19 94 GLY A N 1
ATOM 791 C CA . GLY A 1 94 ? -2.260 1.083 -5.576 1.00 95.19 94 GLY A CA 1
ATOM 792 C C . GLY A 1 94 ? -3.183 2.169 -5.010 1.00 95.19 94 GLY A C 1
ATOM 793 O O . GLY A 1 94 ? -3.825 1.952 -3.980 1.00 95.19 94 GLY A O 1
ATOM 794 N N . LEU A 1 95 ? -3.321 3.304 -5.705 1.00 97.19 95 LEU A N 1
ATOM 795 C CA . LEU A 1 95 ? -4.251 4.377 -5.327 1.00 97.19 95 LEU A CA 1
ATOM 796 C C . LEU A 1 95 ? -5.717 3.931 -5.422 1.00 97.19 95 LEU A C 1
ATOM 798 O O . LEU A 1 95 ? -6.489 4.1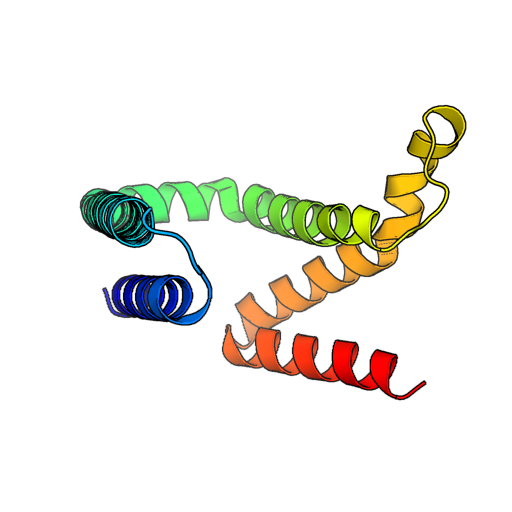82 -4.494 1.00 97.19 95 LEU A O 1
ATOM 802 N N . ILE A 1 96 ? -6.098 3.242 -6.503 1.00 96.44 96 ILE A N 1
ATOM 803 C CA . ILE A 1 96 ? -7.460 2.719 -6.697 1.00 96.44 96 ILE A CA 1
ATOM 804 C C . ILE A 1 96 ? -7.792 1.693 -5.608 1.00 96.44 96 ILE A C 1
ATOM 806 O O . ILE A 1 96 ? -8.825 1.803 -4.948 1.00 96.44 96 ILE A O 1
ATOM 810 N N . LEU A 1 97 ? -6.902 0.730 -5.361 1.00 94.94 97 LEU A N 1
ATOM 811 C CA . LEU A 1 97 ? -7.071 -0.277 -4.312 1.00 94.94 97 LEU A CA 1
ATOM 812 C C . LEU A 1 97 ? -7.179 0.364 -2.925 1.00 94.94 97 LEU A C 1
ATOM 814 O O . LEU A 1 97 ? -8.033 -0.029 -2.125 1.00 94.94 97 LEU A O 1
ATOM 818 N N . GLY A 1 98 ? -6.350 1.374 -2.649 1.00 94.12 98 GLY A N 1
ATOM 819 C CA . GLY A 1 98 ? -6.415 2.159 -1.422 1.00 94.12 98 GLY A CA 1
ATOM 820 C C . GLY A 1 98 ? -7.766 2.855 -1.256 1.00 94.12 98 GLY A C 1
ATOM 821 O O . GLY A 1 98 ? -8.382 2.753 -0.196 1.00 94.12 98 GLY A O 1
ATOM 822 N N . TYR A 1 99 ? -8.250 3.525 -2.302 1.00 95.81 99 TYR A N 1
ATOM 823 C CA . TYR A 1 99 ? -9.548 4.201 -2.305 1.00 95.81 99 TYR A CA 1
ATOM 824 C C . TYR A 1 99 ? -10.704 3.221 -2.063 1.00 95.81 99 TYR A C 1
ATOM 826 O O . TYR A 1 99 ? -11.528 3.434 -1.169 1.00 95.81 99 TYR A O 1
ATOM 834 N N . ILE A 1 100 ? -10.721 2.098 -2.788 1.00 95.12 100 ILE A N 1
ATOM 835 C CA . ILE A 1 100 ? -11.745 1.058 -2.634 1.00 95.12 100 ILE A CA 1
ATOM 836 C C . ILE A 1 100 ? -11.741 0.493 -1.216 1.00 95.12 100 ILE A C 1
ATOM 838 O O . ILE A 1 100 ? -12.801 0.335 -0.610 1.00 95.12 100 ILE A O 1
ATOM 842 N N . ARG A 1 101 ? -10.560 0.238 -0.647 1.00 93.50 101 ARG A N 1
ATOM 843 C CA . ARG A 1 101 ? -10.435 -0.249 0.729 1.00 93.50 101 ARG A CA 1
ATOM 844 C C . ARG A 1 101 ? -11.050 0.717 1.743 1.00 93.50 101 ARG A C 1
ATOM 846 O O . ARG A 1 101 ? -11.601 0.253 2.737 1.00 93.50 101 ARG A O 1
ATOM 853 N N . VAL A 1 102 ? -10.912 2.022 1.538 1.00 90.94 102 VAL A N 1
ATOM 854 C CA . VAL A 1 102 ? -11.380 3.042 2.490 1.00 90.94 102 VAL A CA 1
ATOM 855 C C . VAL A 1 102 ? -12.893 3.191 2.444 1.00 90.94 102 VAL A C 1
ATOM 857 O O . VAL A 1 102 ? -13.514 3.324 3.493 1.00 90.94 102 VAL A O 1
ATOM 860 N N . ILE A 1 103 ? -13.480 3.139 1.248 1.00 94.38 103 ILE A N 1
ATOM 861 C CA . ILE A 1 103 ? -14.922 3.338 1.066 1.00 94.38 103 ILE A CA 1
ATOM 862 C C . ILE A 1 103 ? -15.707 2.041 1.256 1.00 94.38 103 ILE A C 1
ATOM 864 O O . ILE A 1 103 ? -16.702 2.022 1.973 1.00 94.38 103 ILE A O 1
ATOM 868 N N . TYR A 1 104 ? -15.268 0.954 0.624 1.00 92.06 104 TYR A N 1
ATOM 869 C CA . TYR A 1 104 ? -16.012 -0.308 0.580 1.00 92.06 104 TYR A CA 1
ATOM 870 C C . TYR A 1 104 ? -15.486 -1.334 1.589 1.00 92.06 104 TYR A C 1
ATOM 872 O O . TYR A 1 104 ? -16.202 -2.252 1.984 1.00 92.06 104 TYR A O 1
ATOM 880 N N . GLY A 1 105 ? -14.242 -1.177 2.044 1.00 90.25 105 GLY A N 1
ATOM 881 C CA . GLY A 1 105 ? -13.596 -2.073 2.998 1.00 90.25 105 GLY A CA 1
ATOM 882 C C . GLY A 1 105 ? -12.542 -2.983 2.364 1.00 90.25 105 GLY A C 1
ATOM 883 O O . GLY A 1 105 ? -12.448 -3.153 1.148 1.00 90.25 105 GLY A O 1
ATOM 884 N N . PHE A 1 106 ? -11.733 -3.610 3.220 1.00 85.69 106 PHE A N 1
ATOM 885 C CA . PHE A 1 106 ? -10.555 -4.390 2.820 1.00 85.69 106 PHE A CA 1
ATOM 886 C C . PHE A 1 106 ? -10.863 -5.534 1.841 1.00 85.69 106 PHE A C 1
ATOM 888 O O . PHE A 1 106 ? -10.125 -5.729 0.878 1.00 85.69 106 PHE A O 1
ATOM 895 N N . LYS A 1 107 ? -11.975 -6.256 2.048 1.00 89.62 107 LYS A N 1
ATOM 896 C CA . LYS A 1 107 ? -12.363 -7.412 1.220 1.00 89.62 107 LYS A CA 1
ATOM 897 C C . LYS A 1 107 ? -12.533 -7.042 -0.257 1.00 89.62 107 LYS A C 1
ATOM 899 O O . LYS A 1 107 ? -12.081 -7.785 -1.120 1.00 89.62 107 LYS A O 1
ATOM 904 N N . TYR A 1 108 ? -13.128 -5.884 -0.542 1.00 89.62 108 TYR A N 1
ATOM 905 C CA . TYR A 1 108 ? -13.346 -5.422 -1.915 1.00 89.62 108 TYR A CA 1
ATOM 906 C C . TYR A 1 108 ? -12.044 -5.011 -2.598 1.00 89.62 108 TYR A C 1
ATOM 908 O O . TYR A 1 108 ? -11.868 -5.289 -3.779 1.00 89.62 108 TYR A O 1
ATOM 916 N N . GLY A 1 109 ? -11.101 -4.424 -1.851 1.00 89.44 109 GLY A N 1
ATOM 917 C CA . GLY A 1 109 ? -9.756 -4.157 -2.364 1.00 89.44 109 GLY A CA 1
ATOM 918 C C . GLY A 1 109 ? -9.030 -5.448 -2.755 1.00 89.44 109 GLY A C 1
ATOM 919 O O . GLY A 1 109 ? -8.476 -5.534 -3.846 1.00 89.44 109 GLY A O 1
ATOM 920 N N . VAL A 1 110 ? -9.091 -6.484 -1.909 1.00 88.44 110 VAL A N 1
ATOM 921 C CA . VAL A 1 110 ? -8.496 -7.800 -2.219 1.00 88.44 110 VAL A CA 1
ATOM 922 C C . VAL A 1 110 ? -9.153 -8.438 -3.443 1.00 88.44 110 VAL A C 1
ATOM 924 O O . VAL A 1 110 ? -8.449 -8.933 -4.319 1.00 88.44 110 VAL A O 1
ATOM 927 N N . LEU A 1 111 ? -10.484 -8.405 -3.526 1.00 91.94 111 LEU A N 1
ATOM 928 C CA . LEU A 1 111 ? -11.227 -8.974 -4.649 1.00 91.94 111 LEU A CA 1
ATOM 929 C C . LEU A 1 111 ? -10.900 -8.257 -5.966 1.00 91.94 111 LEU A C 1
ATOM 931 O O . LEU A 1 111 ? -10.624 -8.921 -6.960 1.00 91.94 111 LEU A O 1
ATOM 935 N N . LEU A 1 112 ? -10.852 -6.921 -5.965 1.00 91.50 112 LEU A N 1
ATOM 936 C CA . LEU A 1 112 ? -10.454 -6.145 -7.140 1.00 91.50 112 LEU A CA 1
ATOM 937 C C . LEU A 1 112 ? -9.019 -6.475 -7.569 1.00 91.50 112 LEU A C 1
ATOM 939 O O . LEU A 1 112 ? -8.774 -6.716 -8.748 1.00 91.50 112 LEU A O 1
ATOM 943 N N . HIS A 1 113 ? -8.083 -6.539 -6.617 1.00 90.19 113 HIS A N 1
ATOM 944 C CA . HIS A 1 113 ? -6.694 -6.898 -6.904 1.00 90.19 113 HIS A CA 1
ATOM 945 C C . HIS A 1 113 ? -6.585 -8.302 -7.519 1.00 90.19 113 HIS A C 1
ATOM 947 O O . HIS A 1 113 ? -5.880 -8.487 -8.509 1.00 90.19 113 HIS A O 1
ATOM 953 N N . ALA A 1 114 ? -7.322 -9.276 -6.975 1.00 89.38 114 ALA A N 1
ATOM 954 C CA . ALA A 1 114 ? -7.366 -10.632 -7.510 1.00 89.38 114 ALA A CA 1
ATOM 955 C C . ALA A 1 114 ? -7.928 -10.664 -8.938 1.00 89.38 114 ALA A C 1
ATOM 957 O O . ALA A 1 114 ? -7.327 -11.296 -9.803 1.00 89.38 114 ALA A O 1
ATOM 958 N N . ILE A 1 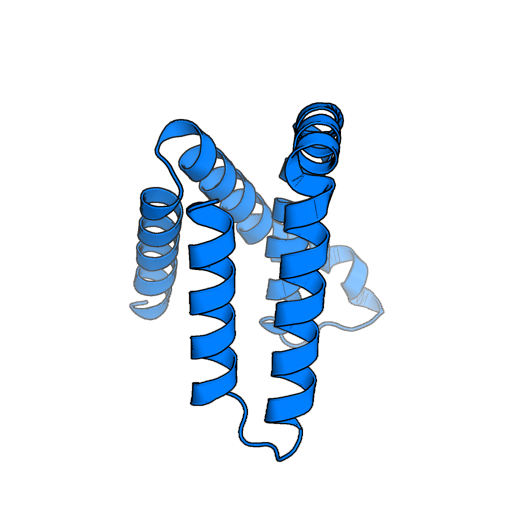115 ? -9.029 -9.954 -9.212 1.00 89.44 115 ILE A N 1
ATOM 959 C CA . ILE A 1 115 ? -9.617 -9.872 -10.558 1.00 89.44 115 ILE A CA 1
ATOM 960 C C . ILE A 1 115 ? -8.605 -9.315 -11.557 1.00 89.44 115 ILE A C 1
ATOM 962 O O . ILE A 1 115 ? -8.380 -9.941 -12.592 1.00 89.44 115 ILE A O 1
ATOM 966 N N . VAL A 1 116 ? -7.959 -8.186 -11.243 1.00 86.81 116 VAL A N 1
ATOM 967 C CA . VAL A 1 116 ? -7.030 -7.560 -12.194 1.00 86.81 116 VAL A CA 1
ATOM 968 C C . VAL A 1 116 ? -5.809 -8.441 -12.456 1.00 86.81 116 VAL A C 1
ATOM 970 O O . VAL A 1 116 ? -5.462 -8.665 -13.616 1.00 86.81 116 VAL A O 1
ATOM 973 N N . ASN A 1 117 ? -5.214 -9.036 -11.420 1.00 83.50 117 ASN A N 1
ATOM 974 C CA . ASN A 1 117 ? -4.083 -9.947 -11.619 1.00 83.50 117 ASN A CA 1
ATOM 975 C C . ASN A 1 117 ? -4.477 -11.210 -12.393 1.00 83.50 117 ASN A C 1
ATOM 977 O O . ASN A 1 117 ? -3.698 -11.684 -13.214 1.00 83.50 117 ASN A O 1
ATOM 981 N N . THR A 1 118 ? -5.686 -11.737 -12.181 1.00 76.19 118 THR A N 1
ATOM 982 C CA . THR A 1 118 ? -6.159 -12.921 -12.916 1.00 76.19 118 THR A CA 1
ATOM 983 C C . THR A 1 118 ? -6.417 -12.593 -14.385 1.00 76.19 118 THR A C 1
ATOM 985 O O . THR A 1 118 ? -6.069 -13.384 -15.253 1.00 76.19 118 THR A O 1
ATOM 988 N N . SER A 1 119 ? -6.968 -11.412 -14.685 1.00 66.25 119 SER A N 1
ATOM 989 C CA . SER A 1 119 ? -7.194 -10.983 -16.071 1.00 66.25 119 SER A CA 1
ATOM 990 C C . SER A 1 119 ? -5.898 -10.807 -16.869 1.00 66.25 119 SER A C 1
ATOM 992 O O . SER A 1 119 ? -5.883 -11.099 -18.057 1.00 66.25 119 SER A O 1
ATOM 994 N N . ILE A 1 120 ? -4.806 -10.406 -16.210 1.00 62.50 120 ILE A N 1
ATOM 995 C CA . ILE A 1 120 ? -3.467 -10.302 -16.810 1.00 62.50 120 ILE A CA 1
ATOM 996 C C . ILE A 1 120 ? -2.823 -11.672 -17.046 1.00 62.50 120 ILE A C 1
ATOM 998 O O . ILE A 1 120 ? -2.041 -11.814 -17.971 1.00 62.50 120 ILE A O 1
ATOM 1002 N N . LEU A 1 121 ? -3.152 -12.679 -16.234 1.00 58.59 121 LEU A N 1
ATOM 1003 C CA . LEU A 1 121 ? -2.603 -14.034 -16.361 1.00 58.59 121 LEU A CA 1
ATOM 1004 C C . LEU A 1 121 ? -3.307 -14.867 -17.451 1.00 58.59 121 LEU A C 1
ATOM 1006 O O . LEU A 1 121 ? -2.822 -15.930 -17.825 1.00 58.59 121 LEU A O 1
ATOM 1010 N N . LEU A 1 122 ? -4.469 -14.405 -17.925 1.00 57.75 122 LEU A N 1
ATOM 1011 C CA . LEU A 1 122 ? -5.296 -15.058 -18.946 1.00 57.75 122 LEU A CA 1
ATOM 1012 C C . LEU A 1 122 ? -5.061 -14.519 -20.371 1.00 57.75 122 LEU A C 1
ATOM 1014 O O . LEU A 1 122 ? -5.732 -14.974 -21.298 1.00 57.75 122 LEU A O 1
ATOM 1018 N N . ILE A 1 123 ? -4.141 -13.565 -20.540 1.00 48.38 123 ILE A N 1
ATOM 1019 C CA . ILE A 1 123 ? -3.717 -12.969 -21.819 1.00 48.38 123 ILE A CA 1
ATOM 1020 C C . ILE A 1 123 ? -2.249 -13.321 -22.045 1.00 48.38 123 ILE A C 1
ATOM 1022 O O . ILE A 1 123 ? -1.917 -13.686 -23.193 1.00 48.38 123 ILE A O 1
#

Radius of gyration: 17.67 Å; chains: 1; bounding box: 38×36×46 Å